Protein AF-0000000076605701 (afdb_homodimer)

InterPro domains:
  IPR019199 Virulence-associated protein D / CRISPR associated protein Cas2 [PF09827] (1-71)
  IPR021127 CRISPR-associated endonuclease Cas2 [MF_01471] (1-87)
  IPR021127 CRISPR-associated endonuclease Cas2 [PTHR34405] (1-86)
  IPR021127 CRISPR-associated endonuclease Cas2 [TIGR01573] (1-82)
  IPR021127 CRISPR-associated endonuclease Cas2 [cd09725] (3-80)

pLDDT: mean 91.67, std 15.59, range [26.48, 98.75]

Sequence (174 aa):
MYIILMYDVNQKRTGKMLKLCRKYLNWIQNSVFEGEITKVKLTELKIKAEEIMNAETDSLIIFKTRQEKWLEKEIIGKERSEIDNFIMYIILMYDVNQKRTGKMLKLCRKYLNWIQNSVFEGEITKVKLTELKIKAEEIMNAETDSLIIFKTRQEKWLEKEIIGKERSEIDNFI

Nearest PDB structures (foldseek):
  2i0x-assembly1_A  TM=9.035E-01  e=7.807E-08  Pyrococcus furiosus
  5g4d-assembly1_A-2  TM=9.558E-01  e=3.418E-07  Thermococcus onnurineus
  1zpw-assembly1_X  TM=8.640E-01  e=9.168E-06  Thermus thermophilus
  8d3q-assembly1_F  TM=7.942E-01  e=3.831E-06  Halalkalibacterium halodurans C-125
  5h1p-assembly1_A  TM=8.132E-01  e=5.359E-06  Xanthomonas albilineans GPE PC73

Structure (mmCIF, N/CA/C/O backbone):
data_AF-0000000076605701-model_v1
#
loop_
_entity.id
_entity.type
_entity.pdbx_description
1 polymer 'CRISPR-associated endoribonuclease Cas2'
#
loop_
_atom_site.group_PDB
_atom_site.id
_atom_site.type_symbol
_atom_site.label_atom_id
_atom_site.label_alt_id
_atom_site.label_comp_id
_atom_site.label_asym_id
_atom_site.label_entity_id
_atom_site.label_seq_id
_atom_site.pdbx_PDB_ins_code
_atom_site.Cartn_x
_atom_site.Cartn_y
_atom_site.Cartn_z
_atom_site.occupancy
_atom_site.B_iso_or_equiv
_atom_site.auth_seq_id
_atom_site.auth_comp_id
_atom_site.auth_asym_id
_atom_site.auth_atom_id
_atom_site.pdbx_PDB_model_num
ATOM 1 N N . MET A 1 1 ? -12.875 8.336 8.758 1 93.94 1 MET A N 1
ATOM 2 C CA . MET A 1 1 ? -12.602 7.578 7.535 1 93.94 1 MET A CA 1
ATOM 3 C C . MET A 1 1 ? -11.312 6.773 7.672 1 93.94 1 MET A C 1
ATOM 5 O O . MET A 1 1 ? -10.359 7.223 8.312 1 93.94 1 MET A O 1
ATOM 9 N N . TYR A 1 2 ? -11.367 5.609 7.152 1 96.62 2 TYR A N 1
ATOM 10 C CA . TYR A 1 2 ? -10.188 4.758 7.152 1 96.62 2 TYR A CA 1
ATOM 11 C C . TYR A 1 2 ? -9.445 4.848 5.824 1 96.62 2 TYR A C 1
ATOM 13 O O . TYR A 1 2 ? -10.07 4.816 4.758 1 96.62 2 TYR A O 1
ATOM 21 N N . ILE A 1 3 ? -8.047 4.984 5.953 1 98.19 3 ILE A N 1
ATOM 22 C CA . ILE A 1 3 ? -7.324 5.07 4.691 1 98.19 3 ILE A CA 1
ATOM 23 C C . ILE A 1 3 ? -6.082 4.184 4.742 1 98.19 3 ILE A C 1
ATOM 25 O O . ILE A 1 3 ? -5.594 3.852 5.824 1 98.19 3 ILE A O 1
ATOM 29 N N . ILE A 1 4 ? -5.672 3.744 3.574 1 98.06 4 ILE A N 1
ATOM 30 C CA . ILE A 1 4 ? -4.359 3.176 3.285 1 98.06 4 ILE A CA 1
ATOM 31 C C . ILE A 1 4 ? -3.561 4.145 2.414 1 98.06 4 ILE A C 1
ATOM 33 O O . ILE A 1 4 ? -4.012 4.535 1.335 1 98.06 4 ILE A O 1
ATOM 37 N N . LEU A 1 5 ? -2.432 4.555 2.918 1 98.69 5 LEU A N 1
ATOM 38 C CA . LEU A 1 5 ? -1.606 5.535 2.221 1 98.69 5 LEU A CA 1
ATOM 39 C C . LEU A 1 5 ? -0.236 4.957 1.89 1 98.69 5 LEU A C 1
ATOM 41 O O . LEU A 1 5 ? 0.407 4.344 2.744 1 98.69 5 LEU A O 1
ATOM 45 N N . MET A 1 6 ? 0.107 5.047 0.664 1 98.25 6 MET A N 1
ATOM 46 C CA . MET A 1 6 ? 1.441 4.629 0.249 1 98.25 6 MET A CA 1
ATOM 47 C C . MET A 1 6 ? 2.131 5.719 -0.561 1 98.25 6 MET A C 1
ATOM 49 O O . MET A 1 6 ? 1.479 6.434 -1.328 1 98.25 6 MET A O 1
ATOM 53 N N . TYR A 1 7 ? 3.361 5.852 -0.456 1 98.31 7 TYR A N 1
ATOM 54 C CA . TYR A 1 7 ? 4.105 6.824 -1.253 1 98.31 7 TYR A CA 1
ATOM 55 C C . TYR A 1 7 ? 5.273 6.156 -1.97 1 98.31 7 TYR A C 1
ATOM 57 O O . TYR A 1 7 ? 5.805 5.148 -1.501 1 98.31 7 TYR A O 1
ATOM 65 N N . ASP A 1 8 ? 5.633 6.668 -3.059 1 97.5 8 ASP A N 1
ATOM 66 C CA . ASP A 1 8 ? 6.82 6.348 -3.846 1 97.5 8 ASP A CA 1
ATOM 67 C C . ASP A 1 8 ? 7.625 7.605 -4.168 1 97.5 8 ASP A C 1
ATOM 69 O O . ASP A 1 8 ? 7.328 8.312 -5.133 1 97.5 8 ASP A O 1
ATOM 73 N N . VAL A 1 9 ? 8.609 7.82 -3.318 1 97.75 9 VAL A N 1
ATOM 74 C CA . VAL A 1 9 ? 9.406 9.039 -3.457 1 97.75 9 VAL A CA 1
ATOM 75 C C . VAL A 1 9 ? 10.883 8.68 -3.545 1 97.75 9 VAL A C 1
ATOM 77 O O . VAL A 1 9 ? 11.297 7.59 -3.139 1 97.75 9 VAL A O 1
ATOM 80 N N . ASN A 1 10 ? 11.656 9.602 -4.074 1 96.69 10 ASN A N 1
ATOM 81 C CA . ASN A 1 10 ? 13.102 9.414 -4.105 1 96.69 10 ASN A CA 1
ATOM 82 C C . ASN A 1 10 ? 13.664 9.195 -2.707 1 96.69 10 ASN A C 1
ATOM 84 O O . ASN A 1 10 ? 13.188 9.781 -1.738 1 96.69 10 ASN A O 1
ATOM 88 N N . GLN A 1 11 ? 14.703 8.445 -2.682 1 95.75 11 GLN A N 1
ATOM 89 C CA . GLN A 1 11 ? 15.32 8.07 -1.416 1 95.75 11 GLN A CA 1
ATOM 90 C C . GLN A 1 11 ? 15.672 9.297 -0.588 1 95.75 11 GLN A C 1
ATOM 92 O O . GLN A 1 11 ? 15.578 9.281 0.64 1 95.75 11 GLN A O 1
ATOM 97 N N . LYS A 1 12 ? 16 10.383 -1.224 1 97.06 12 LYS A N 1
ATOM 98 C CA . LYS A 1 12 ? 16.438 11.602 -0.536 1 97.06 12 LYS A CA 1
ATOM 99 C C . LYS A 1 12 ? 15.281 12.219 0.252 1 97.06 12 LYS A C 1
ATOM 101 O O . LYS A 1 12 ? 15.508 13 1.177 1 97.06 12 LYS A O 1
ATOM 106 N N . ARG A 1 13 ? 14.055 11.922 -0.111 1 98.19 13 ARG A N 1
ATOM 107 C CA . ARG A 1 13 ? 12.883 12.539 0.508 1 98.19 13 ARG A CA 1
ATOM 108 C C . ARG A 1 13 ? 12.156 11.547 1.41 1 98.19 13 ARG A C 1
ATOM 110 O O . ARG A 1 13 ? 11.203 11.914 2.1 1 98.19 13 ARG A O 1
ATOM 117 N N . THR A 1 14 ? 12.594 10.289 1.438 1 97.5 14 THR A N 1
ATOM 118 C CA . THR A 1 14 ? 11.914 9.211 2.137 1 97.5 14 THR A CA 1
ATOM 119 C C . THR A 1 14 ? 11.836 9.5 3.633 1 97.5 14 THR A C 1
ATOM 121 O O . THR A 1 14 ? 10.789 9.281 4.258 1 97.5 14 THR A O 1
ATOM 124 N N . GLY A 1 15 ? 12.953 9.992 4.203 1 97.56 15 GLY A N 1
ATOM 125 C CA . GLY A 1 15 ? 12.961 10.289 5.629 1 97.56 15 GLY A CA 1
ATOM 126 C C . GLY A 1 15 ? 11.922 11.312 6.031 1 97.56 15 GLY A C 1
ATOM 127 O O . GLY A 1 15 ? 11.195 11.117 7.008 1 97.56 15 GLY A O 1
ATOM 128 N N . LYS A 1 16 ? 11.875 12.367 5.34 1 98.44 16 LYS A N 1
ATOM 129 C CA . LYS A 1 16 ? 10.914 13.43 5.613 1 98.44 16 LYS A CA 1
ATOM 130 C C . LYS A 1 16 ? 9.484 12.93 5.449 1 98.44 16 LYS A C 1
ATOM 132 O O . LYS A 1 16 ? 8.609 13.258 6.258 1 98.44 16 LYS A O 1
ATOM 137 N N . MET A 1 17 ? 9.219 12.188 4.418 1 98.56 17 MET A N 1
ATOM 138 C CA . MET A 1 17 ? 7.887 11.648 4.164 1 98.56 17 MET A CA 1
ATOM 139 C C . MET A 1 17 ? 7.461 10.695 5.273 1 98.56 17 MET A C 1
ATOM 141 O O . MET A 1 17 ? 6.324 10.75 5.742 1 98.56 17 MET A O 1
ATOM 145 N N . LEU A 1 18 ? 8.406 9.812 5.648 1 98 18 LEU A N 1
ATOM 146 C CA . LEU A 1 18 ? 8.141 8.883 6.738 1 98 18 LEU A CA 1
ATOM 147 C C . LEU A 1 18 ? 7.734 9.625 8.008 1 98 18 LEU A C 1
ATOM 149 O O . LEU A 1 18 ? 6.719 9.297 8.625 1 98 18 LEU A O 1
ATOM 153 N N . LYS A 1 19 ? 8.508 10.625 8.359 1 98.12 19 LYS A N 1
ATOM 154 C CA . LYS A 1 19 ? 8.227 11.414 9.562 1 98.12 19 LYS A CA 1
ATOM 155 C C . LYS A 1 19 ? 6.852 12.078 9.477 1 98.12 19 LYS A C 1
ATOM 157 O O . LYS A 1 19 ? 6.105 12.102 10.453 1 98.12 19 LYS A O 1
ATOM 162 N N . LEU A 1 20 ? 6.566 12.594 8.383 1 98.69 20 LEU A N 1
ATOM 163 C CA . LEU A 1 20 ? 5.285 13.266 8.188 1 98.69 20 LEU A CA 1
ATOM 164 C C . LEU A 1 20 ? 4.129 12.281 8.359 1 98.69 20 LEU A C 1
ATOM 166 O O . LEU A 1 20 ? 3.209 12.531 9.141 1 98.69 20 LEU A O 1
ATOM 170 N N . CYS A 1 21 ? 4.125 11.18 7.602 1 98.44 21 CYS A N 1
ATOM 171 C CA . CYS A 1 21 ? 3.01 10.242 7.594 1 98.44 21 CYS A CA 1
ATOM 172 C C . CYS A 1 21 ? 2.816 9.609 8.969 1 98.44 21 CYS A C 1
ATOM 174 O O . CYS A 1 21 ? 1.687 9.336 9.375 1 98.44 21 CYS A O 1
ATOM 176 N N . ARG A 1 22 ? 3.904 9.438 9.672 1 97.5 22 ARG A N 1
ATOM 177 C CA . ARG A 1 22 ? 3.85 8.828 10.992 1 97.5 22 ARG A CA 1
ATOM 178 C C . ARG A 1 22 ? 3.074 9.703 11.969 1 97.5 22 ARG A C 1
ATOM 180 O O . ARG A 1 22 ? 2.539 9.203 12.969 1 97.5 22 ARG A O 1
ATOM 187 N N . LYS A 1 23 ? 2.998 10.914 11.727 1 98.06 23 LYS A N 1
ATOM 188 C CA . LYS A 1 23 ? 2.262 11.836 12.594 1 98.06 23 LYS A CA 1
ATOM 189 C C . LYS A 1 23 ? 0.755 11.633 12.453 1 98.06 23 LYS A C 1
ATOM 191 O O . LYS A 1 23 ? -0.018 12.078 13.297 1 98.06 23 LYS A O 1
ATOM 196 N N . TYR A 1 24 ? 0.302 10.969 11.406 1 98.06 24 TYR A N 1
ATOM 197 C CA . TYR A 1 24 ? -1.124 10.938 11.102 1 98.06 24 TYR A CA 1
ATOM 198 C C . TYR A 1 24 ? -1.65 9.508 11.109 1 98.06 24 TYR A C 1
ATOM 200 O O . TYR A 1 24 ? -2.834 9.281 11.367 1 98.06 24 TYR A O 1
ATOM 208 N N . LEU A 1 25 ? -0.769 8.586 10.758 1 98.12 25 LEU A N 1
ATOM 209 C CA . LEU A 1 25 ? -1.225 7.227 10.469 1 98.12 25 LEU A CA 1
ATOM 210 C C . LEU A 1 25 ? -0.29 6.195 11.094 1 98.12 25 LEU A C 1
ATOM 212 O O . LEU A 1 25 ? 0.808 6.535 11.539 1 98.12 25 LEU A O 1
ATOM 216 N N . ASN A 1 26 ? -0.694 4.961 11.164 1 97 26 ASN A N 1
ATOM 217 C CA . ASN A 1 26 ? 0.111 3.846 11.656 1 97 26 ASN A CA 1
ATOM 218 C C . ASN A 1 26 ? 1.028 3.293 10.57 1 97 26 ASN A C 1
ATOM 220 O O . ASN A 1 26 ? 0.573 2.977 9.469 1 97 26 ASN A O 1
ATOM 224 N N . TRP A 1 27 ? 2.285 3.248 10.93 1 97.06 27 TRP A N 1
ATOM 225 C CA . TRP A 1 27 ? 3.295 2.709 10.023 1 97.06 27 TRP A CA 1
ATOM 226 C C . TRP A 1 27 ? 3.232 1.185 9.984 1 97.06 27 TRP A C 1
ATOM 228 O O . TRP A 1 27 ? 3.432 0.522 11.008 1 97.06 27 TRP A O 1
ATOM 238 N N . ILE A 1 28 ? 2.941 0.582 8.758 1 95.25 28 ILE A N 1
ATOM 239 C CA . ILE A 1 28 ? 2.74 -0.863 8.742 1 95.25 28 ILE A CA 1
ATOM 240 C C . ILE A 1 28 ? 3.801 -1.526 7.871 1 95.25 28 ILE A C 1
ATOM 242 O O . ILE A 1 28 ? 4.039 -2.73 7.98 1 95.25 28 ILE A O 1
ATOM 246 N N . GLN A 1 29 ? 4.332 -0.818 6.883 1 96.06 29 GLN A N 1
ATOM 247 C CA . GLN A 1 29 ? 5.375 -1.294 5.98 1 96.06 29 GLN A CA 1
ATOM 248 C C . GLN A 1 29 ? 6.152 -0.129 5.375 1 96.06 29 GLN A C 1
ATOM 250 O O . GLN A 1 29 ? 5.699 1.017 5.426 1 96.06 29 GLN A O 1
ATOM 255 N N . ASN A 1 30 ? 7.316 -0.377 4.895 1 93.88 30 ASN A N 1
ATOM 256 C CA . ASN A 1 30 ? 8.062 0.719 4.277 1 93.88 30 ASN A CA 1
ATOM 257 C C . ASN A 1 30 ? 7.199 1.48 3.273 1 93.88 30 ASN A C 1
ATOM 259 O O . ASN A 1 30 ? 6.695 0.896 2.312 1 93.88 30 ASN A O 1
ATOM 263 N N . SER A 1 31 ? 6.953 2.693 3.523 1 96.31 31 SER A N 1
ATOM 264 C CA . SER A 1 31 ? 6.25 3.658 2.688 1 96.31 31 SER A CA 1
ATOM 265 C C . SER A 1 31 ? 4.75 3.389 2.674 1 96.31 31 SER A C 1
ATOM 267 O O . SER A 1 31 ? 4.043 3.822 1.762 1 96.31 31 SER A O 1
ATOM 269 N N . VAL A 1 32 ? 4.316 2.588 3.602 1 97.75 32 VAL A N 1
ATOM 270 C CA . VAL A 1 32 ? 2.891 2.27 3.633 1 97.75 32 VAL A CA 1
ATOM 271 C C . VAL A 1 32 ? 2.334 2.523 5.031 1 97.75 32 VAL A C 1
ATOM 273 O O . VAL A 1 32 ? 2.918 2.09 6.027 1 97.75 32 VAL A O 1
ATOM 276 N N . PHE A 1 33 ? 1.185 3.145 5.082 1 97.94 33 PHE A N 1
ATOM 277 C CA . PHE A 1 33 ? 0.533 3.523 6.332 1 97.94 33 PHE A CA 1
ATOM 278 C C . PHE A 1 33 ? -0.961 3.23 6.27 1 97.94 33 PHE A C 1
ATOM 280 O O . PHE A 1 33 ? -1.54 3.143 5.188 1 97.94 33 PHE A O 1
ATOM 287 N N . GLU A 1 34 ? -1.556 3.057 7.445 1 97.81 34 GLU A N 1
ATOM 288 C CA . GLU A 1 34 ? -3.002 2.875 7.516 1 97.81 34 GLU A CA 1
ATOM 289 C C . GLU A 1 34 ? -3.574 3.506 8.781 1 97.81 34 GLU A C 1
ATOM 291 O O . GLU A 1 34 ? -2.855 3.705 9.766 1 97.81 34 GLU A O 1
ATOM 296 N N . GLY A 1 35 ? -4.848 3.912 8.711 1 96.88 35 GLY A N 1
ATOM 297 C CA . GLY A 1 35 ? -5.488 4.348 9.938 1 96.88 35 GLY A CA 1
ATOM 298 C C . GLY A 1 35 ? -6.723 5.19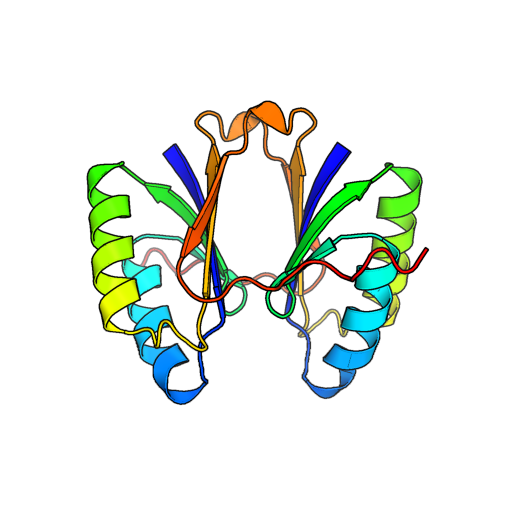9 9.703 1 96.88 35 GLY A C 1
ATOM 299 O O . GLY A 1 35 ? -7.07 5.488 8.555 1 96.88 35 GLY A O 1
ATOM 300 N N . GLU A 1 36 ? -7.34 5.492 10.797 1 97.31 36 GLU A N 1
ATOM 301 C CA . GLU A 1 36 ? -8.461 6.43 10.773 1 97.31 36 GLU A CA 1
ATOM 302 C C . GLU A 1 36 ? -7.969 7.875 10.711 1 97.31 36 GLU A C 1
ATOM 304 O O . GLU A 1 36 ? -6.988 8.227 11.367 1 97.31 36 GLU A O 1
ATOM 309 N N . ILE A 1 37 ? -8.672 8.688 9.938 1 97.75 37 ILE A N 1
ATOM 310 C CA . ILE A 1 37 ? -8.273 10.086 9.797 1 97.75 37 ILE A CA 1
ATOM 311 C C . ILE A 1 37 ? -9.484 10.93 9.375 1 97.75 37 ILE A C 1
ATOM 313 O O . ILE A 1 37 ? -10.352 10.453 8.648 1 97.75 37 ILE A O 1
ATOM 317 N N . THR A 1 38 ? -9.516 12.125 9.867 1 97.62 38 THR A N 1
ATOM 318 C CA . THR A 1 38 ? -10.586 13.031 9.461 1 97.62 38 THR A CA 1
ATOM 319 C C . THR A 1 38 ? -10.281 13.648 8.102 1 97.62 38 THR A C 1
ATOM 321 O O . THR A 1 38 ? -9.133 13.648 7.652 1 97.62 38 THR A O 1
ATOM 324 N N . LYS A 1 39 ? -11.359 14.219 7.477 1 97 39 LYS A N 1
ATOM 325 C CA . LYS A 1 39 ? -11.188 14.883 6.191 1 97 39 LYS A CA 1
ATOM 326 C C . LYS A 1 39 ? -10.219 16.062 6.305 1 97 39 LYS A C 1
ATOM 328 O O . LYS A 1 39 ? -9.391 16.281 5.418 1 97 39 LYS A O 1
ATOM 333 N N . VAL A 1 40 ? -10.297 16.781 7.309 1 98 40 VAL A N 1
ATOM 334 C CA . VAL A 1 40 ? -9.469 17.953 7.527 1 98 40 VAL A CA 1
ATOM 335 C C . VAL A 1 40 ? -8 17.547 7.664 1 98 40 VAL A C 1
ATOM 337 O O . VAL A 1 40 ? -7.129 18.109 6.996 1 98 40 VAL A O 1
ATOM 340 N N . LYS A 1 41 ? -7.719 16.547 8.438 1 98.5 41 LYS A N 1
ATOM 341 C CA . LYS A 1 41 ? -6.355 16.078 8.656 1 98.5 41 LYS A CA 1
ATOM 342 C C . LYS A 1 41 ? -5.781 15.445 7.395 1 98.5 41 LYS A C 1
ATOM 344 O O . LYS A 1 41 ? -4.586 15.555 7.121 1 98.5 41 LYS A O 1
ATOM 349 N N . LEU A 1 42 ? -6.621 14.773 6.684 1 98.5 42 LEU A N 1
ATOM 350 C CA . LEU A 1 42 ? -6.176 14.195 5.422 1 98.5 42 LEU A CA 1
ATOM 351 C C . LEU A 1 42 ? -5.766 15.289 4.441 1 98.5 42 LEU A C 1
ATOM 353 O O . LEU A 1 42 ? -4.738 15.172 3.766 1 98.5 42 LEU A O 1
ATOM 357 N N . THR A 1 43 ? -6.594 16.328 4.371 1 98.25 43 THR A N 1
ATOM 358 C CA . THR A 1 43 ? -6.27 17.453 3.5 1 98.25 43 THR A CA 1
ATOM 359 C C . THR A 1 43 ? -4.941 18.078 3.904 1 98.25 43 THR A C 1
ATOM 361 O O . THR A 1 43 ? -4.102 18.375 3.051 1 98.25 43 THR A O 1
ATOM 364 N N . GLU A 1 44 ? -4.75 18.219 5.141 1 98.62 44 GLU A N 1
ATOM 365 C CA . GLU A 1 44 ? -3.5 18.766 5.664 1 98.62 44 GLU A CA 1
ATOM 366 C C . GLU A 1 44 ? -2.316 17.875 5.293 1 98.62 44 GLU A C 1
ATOM 368 O O . GLU A 1 44 ? -1.286 18.359 4.828 1 98.62 44 GLU A O 1
ATOM 373 N N . LEU A 1 45 ? -2.469 16.594 5.539 1 98.69 45 LEU A N 1
ATOM 374 C CA . LEU A 1 45 ? -1.433 15.625 5.211 1 98.69 45 LEU A CA 1
ATOM 375 C C . LEU A 1 45 ? -1.064 15.703 3.734 1 98.69 45 LEU A C 1
ATOM 377 O O . LEU A 1 45 ? 0.118 15.719 3.385 1 98.69 45 LEU A O 1
ATOM 381 N N . LYS A 1 46 ? -2.066 15.742 2.896 1 98.56 46 LYS A N 1
ATOM 382 C CA . LYS A 1 46 ? -1.836 15.797 1.456 1 98.56 46 LYS A CA 1
ATOM 383 C C . LYS A 1 46 ? -1.053 17.047 1.07 1 98.56 46 LYS A C 1
ATOM 385 O O . LYS A 1 46 ? -0.118 16.984 0.27 1 98.56 46 LYS A O 1
ATOM 390 N N . ILE A 1 47 ? -1.419 18.188 1.614 1 98.56 47 ILE A N 1
ATOM 391 C CA . ILE A 1 47 ? -0.762 19.453 1.313 1 98.56 47 ILE A CA 1
ATOM 392 C C . ILE A 1 47 ? 0.706 19.375 1.729 1 98.56 47 ILE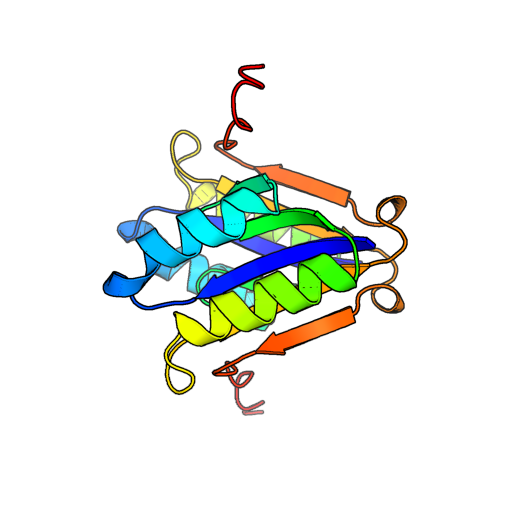 A C 1
ATOM 394 O O . ILE A 1 47 ? 1.596 19.719 0.947 1 98.56 47 ILE A O 1
ATOM 398 N N . LYS A 1 48 ? 0.948 18.922 2.867 1 98.75 48 LYS A N 1
ATOM 399 C CA . LYS A 1 48 ? 2.311 18.828 3.381 1 98.75 48 LYS A CA 1
ATOM 400 C C . LYS A 1 48 ? 3.129 17.812 2.578 1 98.75 48 LYS A C 1
ATOM 402 O O . LYS A 1 48 ? 4.312 18.047 2.311 1 98.75 48 LYS A O 1
ATOM 407 N N . ALA A 1 49 ? 2.523 16.672 2.225 1 98.69 49 ALA A N 1
ATOM 408 C CA . ALA A 1 49 ? 3.203 15.672 1.414 1 98.69 49 ALA A CA 1
ATOM 409 C C . ALA A 1 49 ? 3.621 16.25 0.063 1 98.69 49 ALA A C 1
ATOM 411 O O . ALA A 1 49 ? 4.727 15.984 -0.413 1 98.69 49 ALA A O 1
ATOM 412 N N . GLU A 1 50 ? 2.754 17.031 -0.517 1 98.19 50 GLU A N 1
ATOM 413 C CA . GLU A 1 50 ? 3.029 17.625 -1.819 1 98.19 50 GLU A CA 1
ATOM 414 C C . GLU A 1 50 ? 4.219 18.578 -1.747 1 98.19 50 GLU A C 1
ATOM 416 O O . GLU A 1 50 ? 4.953 18.734 -2.725 1 98.19 50 GLU A O 1
ATOM 421 N N . GLU A 1 51 ? 4.359 19.203 -0.621 1 98.31 51 GLU A N 1
ATOM 422 C CA . GLU A 1 51 ? 5.488 20.109 -0.427 1 98.31 51 GLU A CA 1
ATOM 423 C C . GLU A 1 51 ? 6.809 19.344 -0.412 1 98.31 51 GLU A C 1
ATOM 425 O O . GLU A 1 51 ? 7.848 19.891 -0.793 1 98.31 51 GLU A O 1
ATOM 430 N N . ILE A 1 52 ? 6.758 18.172 -0.012 1 98.38 52 ILE A N 1
ATOM 431 C CA . ILE A 1 52 ? 7.945 17.328 0.099 1 98.38 52 ILE A CA 1
ATOM 432 C C . ILE A 1 52 ? 8.25 16.688 -1.251 1 98.38 52 ILE A C 1
ATOM 434 O O . ILE A 1 52 ? 9.414 16.531 -1.626 1 98.38 52 ILE A O 1
ATOM 438 N N . MET A 1 53 ? 7.266 16.328 -2.027 1 98.19 53 MET A N 1
ATOM 439 C CA . MET A 1 53 ? 7.352 15.477 -3.215 1 98.19 53 MET A CA 1
ATOM 440 C C . MET A 1 53 ? 7.781 16.297 -4.43 1 98.19 53 MET A C 1
ATOM 442 O O . MET A 1 53 ? 7.578 17.5 -4.477 1 98.19 53 MET A O 1
ATOM 446 N N . ASN A 1 54 ? 8.469 15.664 -5.348 1 97.81 54 ASN A N 1
ATOM 447 C CA . ASN A 1 54 ? 8.578 16.125 -6.73 1 97.81 54 ASN A CA 1
ATOM 448 C C . ASN A 1 54 ? 7.445 15.57 -7.594 1 97.81 54 ASN A C 1
ATOM 450 O O . ASN A 1 54 ? 7.422 14.375 -7.906 1 97.81 54 ASN A O 1
ATOM 454 N N . ALA A 1 55 ? 6.582 16.391 -7.988 1 94.06 55 ALA A N 1
ATOM 455 C CA . ALA A 1 55 ? 5.348 15.992 -8.656 1 94.06 55 ALA A CA 1
ATOM 456 C C . ALA A 1 55 ? 5.645 15.242 -9.961 1 94.06 55 ALA A C 1
ATOM 458 O O . ALA A 1 55 ? 4.805 14.492 -10.453 1 94.06 55 ALA A O 1
ATOM 459 N N . GLU A 1 56 ? 6.785 15.398 -10.547 1 95.25 56 GLU A N 1
ATOM 460 C CA . GLU A 1 56 ? 7.137 14.797 -11.828 1 95.25 56 GLU A CA 1
ATOM 461 C C . GLU A 1 56 ? 7.637 13.367 -11.648 1 95.25 56 GLU A C 1
ATOM 463 O O . GLU A 1 56 ? 7.602 12.57 -12.594 1 95.25 56 GLU A O 1
ATOM 468 N N . THR A 1 57 ? 8.07 13.055 -10.453 1 96.56 57 THR A N 1
ATOM 469 C CA . THR A 1 57 ? 8.703 11.75 -10.297 1 96.56 57 THR A CA 1
ATOM 470 C C . THR A 1 57 ? 8.039 10.961 -9.172 1 96.56 57 THR A C 1
ATOM 472 O O . THR A 1 57 ? 8.055 9.727 -9.188 1 96.56 57 THR A O 1
ATOM 475 N N . ASP A 1 58 ? 7.535 11.656 -8.195 1 97.81 58 ASP A N 1
ATOM 476 C CA . ASP A 1 58 ? 7.016 11.016 -6.984 1 97.81 58 ASP A CA 1
ATOM 477 C C . ASP A 1 58 ? 5.504 10.805 -7.082 1 97.81 58 ASP A C 1
ATOM 479 O O . ASP A 1 58 ? 4.824 11.492 -7.848 1 97.81 58 ASP A O 1
ATOM 483 N N . SER A 1 59 ? 5 9.852 -6.328 1 97.56 59 SER A N 1
ATOM 484 C CA . SER A 1 59 ? 3.561 9.609 -6.309 1 97.56 59 SER A CA 1
ATOM 485 C C . SER A 1 59 ? 3.082 9.258 -4.902 1 97.56 59 SER A C 1
ATOM 487 O O . SER A 1 59 ? 3.852 8.742 -4.09 1 97.56 59 SER A O 1
ATOM 489 N N . LEU A 1 60 ? 1.897 9.648 -4.641 1 98.38 60 LEU A N 1
ATOM 490 C CA . LEU A 1 60 ? 1.134 9.336 -3.436 1 98.38 60 LEU A CA 1
ATOM 491 C C . LEU A 1 60 ? -0.228 8.75 -3.791 1 98.38 60 LEU A C 1
ATOM 493 O O . LEU A 1 60 ? -0.992 9.359 -4.547 1 98.38 60 LEU A O 1
ATOM 497 N N . ILE A 1 61 ? -0.471 7.527 -3.252 1 98 61 ILE A N 1
ATOM 498 C CA . ILE A 1 61 ? -1.747 6.879 -3.529 1 98 61 ILE A CA 1
ATOM 499 C C . ILE A 1 61 ? -2.498 6.633 -2.223 1 98 61 ILE A C 1
ATOM 501 O O . ILE A 1 61 ? -1.912 6.176 -1.239 1 98 61 ILE A O 1
ATOM 505 N N . ILE A 1 62 ? -3.748 6.957 -2.277 1 98.44 62 ILE A N 1
ATOM 506 C CA . ILE A 1 62 ? -4.586 6.828 -1.09 1 98.44 62 ILE A CA 1
ATOM 507 C C . ILE A 1 62 ? -5.836 6.02 -1.425 1 98.44 62 ILE A C 1
ATOM 509 O O . ILE A 1 62 ? -6.551 6.34 -2.379 1 98.44 62 ILE A O 1
ATOM 513 N N . PHE A 1 63 ? -6.031 4.938 -0.712 1 97.44 63 PHE A N 1
ATOM 514 C CA . PHE A 1 63 ? -7.309 4.234 -0.708 1 97.44 63 PHE A CA 1
ATOM 515 C C . PHE A 1 63 ? -8.141 4.633 0.502 1 97.44 63 PHE A C 1
ATOM 517 O O . PHE A 1 63 ? -7.664 4.59 1.637 1 97.44 63 PHE A O 1
ATOM 524 N N . LYS A 1 64 ? -9.367 5.039 0.231 1 96.69 64 LYS A N 1
ATOM 525 C CA . LYS A 1 64 ? -10.258 5.535 1.277 1 96.69 64 LYS A CA 1
ATOM 526 C C . LYS A 1 64 ? -11.516 4.68 1.382 1 96.69 64 LYS A C 1
ATOM 528 O O . LYS A 1 64 ? -12.07 4.262 0.365 1 96.69 64 LYS A O 1
ATOM 533 N N . THR A 1 65 ? -11.883 4.379 2.584 1 94.25 65 THR A N 1
ATOM 534 C CA . THR A 1 65 ? -13.164 3.721 2.811 1 94.25 65 THR A CA 1
ATOM 535 C C . THR A 1 65 ? -13.852 4.285 4.051 1 94.25 65 THR A C 1
ATOM 537 O O . THR A 1 65 ? -13.188 4.641 5.027 1 94.25 65 THR A O 1
ATOM 540 N N . ARG A 1 66 ? -15.164 4.383 3.998 1 88.62 66 ARG A N 1
ATOM 541 C CA . ARG A 1 66 ? -15.945 4.805 5.152 1 88.62 66 ARG A CA 1
ATOM 542 C C . ARG A 1 66 ? -16.266 3.623 6.066 1 88.62 66 ARG A C 1
ATOM 544 O O . ARG A 1 66 ? -16.641 3.809 7.219 1 88.62 66 ARG A O 1
ATOM 551 N N . GLN A 1 67 ? -16.125 2.461 5.492 1 85.94 67 GLN A N 1
ATOM 552 C CA . GLN A 1 67 ? -16.484 1.245 6.211 1 85.94 67 GLN A CA 1
ATOM 553 C C . GLN A 1 67 ? -15.297 0.298 6.324 1 85.94 67 GLN A C 1
ATOM 555 O O . GLN A 1 67 ? -15.203 -0.683 5.586 1 85.94 67 GLN A O 1
ATOM 560 N N . GLU A 1 68 ? -14.531 0.52 7.285 1 82.19 68 GLU A N 1
ATOM 561 C CA . GLU A 1 68 ? -13.32 -0.259 7.496 1 82.19 68 GLU A CA 1
ATOM 562 C C . GLU A 1 68 ? -13.641 -1.73 7.738 1 82.19 68 GLU A C 1
ATOM 564 O O . GLU A 1 68 ? -12.828 -2.607 7.434 1 82.19 68 GLU A O 1
ATOM 569 N N . LYS A 1 69 ? -14.836 -1.986 8.203 1 84.62 69 LYS A N 1
ATOM 570 C CA . LYS A 1 69 ? -15.219 -3.35 8.562 1 84.62 69 LYS A CA 1
ATOM 571 C C . LYS A 1 69 ? -15.234 -4.262 7.34 1 84.62 69 LYS A C 1
ATOM 573 O O . LYS A 1 69 ? -15.148 -5.484 7.473 1 84.62 69 LYS A O 1
ATOM 578 N N . TRP A 1 70 ? -15.211 -3.676 6.219 1 83.75 70 TRP A N 1
ATOM 579 C CA . TRP A 1 70 ? -15.305 -4.484 5.008 1 83.75 70 TRP A CA 1
ATOM 580 C C . TRP A 1 70 ? -13.922 -4.746 4.422 1 83.75 70 TRP A C 1
ATOM 582 O O . TRP A 1 70 ? -13.789 -5.418 3.396 1 83.75 70 TRP A O 1
ATOM 592 N N . LEU A 1 71 ? -12.922 -4.238 5.07 1 91.31 71 LEU A N 1
ATOM 593 C CA . LEU A 1 71 ? -11.555 -4.453 4.629 1 91.31 71 LEU A CA 1
ATOM 594 C C . LEU A 1 71 ? -10.844 -5.465 5.527 1 91.31 71 LEU A C 1
ATOM 596 O O . LEU A 1 71 ? -10.695 -5.238 6.73 1 91.31 71 LEU A O 1
ATOM 600 N N . GLU A 1 72 ? -10.508 -6.602 4.965 1 94.38 72 GLU A N 1
ATOM 601 C CA . GLU A 1 72 ? -9.727 -7.602 5.68 1 94.38 72 GLU A CA 1
ATOM 602 C C . GLU A 1 72 ? -8.234 -7.422 5.422 1 94.38 72 GLU A C 1
ATOM 604 O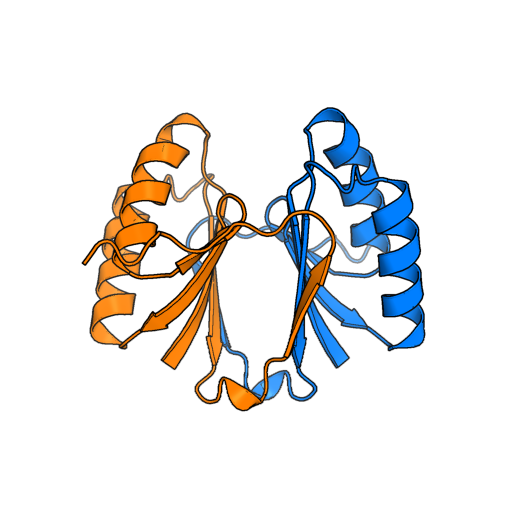 O . GLU A 1 72 ? -7.809 -7.266 4.277 1 94.38 72 GLU A O 1
ATOM 609 N N . LYS A 1 73 ? -7.496 -7.461 6.496 1 95.44 73 L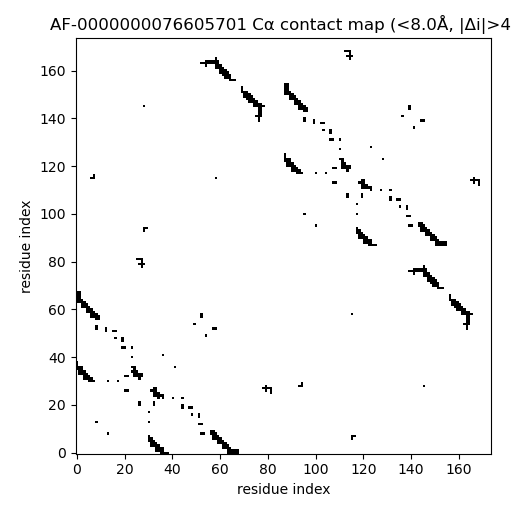YS A N 1
ATOM 610 C CA . LYS A 1 73 ? -6.047 -7.316 6.406 1 95.44 73 LYS A CA 1
ATOM 611 C C . LYS A 1 73 ? -5.344 -8.633 6.723 1 95.44 73 LYS A C 1
ATOM 613 O O . LYS A 1 73 ? -5.652 -9.289 7.723 1 95.44 73 LYS A O 1
ATOM 618 N N . GLU A 1 74 ? -4.453 -9.008 5.84 1 97.25 74 GLU A N 1
ATOM 619 C CA . GLU A 1 74 ? -3.629 -10.203 6.02 1 97.25 74 GLU A CA 1
ATOM 620 C C . GLU A 1 74 ? -2.143 -9.859 5.938 1 97.25 74 GLU A C 1
ATOM 622 O O . GLU A 1 74 ? -1.709 -9.172 5.012 1 97.25 74 GLU A O 1
ATOM 627 N N . ILE A 1 75 ? -1.402 -10.367 6.91 1 96.62 75 ILE A N 1
ATOM 628 C CA . ILE A 1 75 ? 0.037 -10.133 6.941 1 96.62 75 ILE A CA 1
ATOM 629 C C . ILE A 1 75 ? 0.78 -11.461 6.82 1 96.62 75 ILE A C 1
ATOM 631 O O . ILE A 1 75 ? 0.485 -12.406 7.547 1 96.62 75 ILE A O 1
ATOM 635 N N . ILE A 1 76 ? 1.677 -11.492 5.938 1 96.75 76 ILE A N 1
ATOM 636 C CA . ILE A 1 76 ? 2.541 -12.648 5.746 1 96.75 76 ILE A CA 1
ATOM 637 C C . ILE A 1 76 ? 4 -12.242 5.949 1 96.75 76 ILE A C 1
ATOM 639 O O . ILE A 1 76 ? 4.473 -11.281 5.348 1 96.75 76 ILE A O 1
ATOM 643 N N . GLY A 1 77 ? 4.719 -12.992 6.738 1 95.94 77 GLY A N 1
ATOM 644 C CA . GLY A 1 77 ? 6.105 -12.656 7.035 1 95.94 77 GLY A CA 1
ATOM 645 C C . GLY A 1 77 ? 6.258 -11.758 8.25 1 95.94 77 GLY A C 1
ATOM 646 O O . GLY A 1 77 ? 5.527 -11.914 9.234 1 95.94 77 GLY A O 1
ATOM 647 N N . LYS A 1 78 ? 7.238 -10.938 8.227 1 91.94 78 LYS A N 1
ATOM 648 C CA . LYS A 1 78 ? 7.555 -10.07 9.359 1 91.94 78 LYS A CA 1
ATOM 649 C C . LYS A 1 78 ? 6.508 -8.969 9.516 1 91.94 78 LYS A C 1
ATOM 651 O O . LYS A 1 78 ? 6.094 -8.359 8.523 1 91.94 78 LYS A O 1
ATOM 656 N N . GLU A 1 79 ? 6.09 -8.797 10.703 1 84.81 79 GLU A N 1
ATOM 657 C CA . GLU A 1 79 ? 5.137 -7.727 10.984 1 84.81 79 GLU A CA 1
ATOM 658 C C . GLU A 1 79 ? 5.809 -6.562 11.703 1 84.81 79 GLU A C 1
ATOM 660 O O . GLU A 1 79 ? 6.68 -6.77 12.555 1 84.81 79 GLU A O 1
ATOM 665 N N . ARG A 1 80 ? 5.57 -5.395 11.062 1 74.69 80 ARG A N 1
ATOM 666 C CA . ARG A 1 80 ? 6.094 -4.23 11.773 1 74.69 80 ARG A CA 1
ATOM 667 C C . ARG A 1 80 ? 5.254 -3.914 13 1 74.69 80 ARG A C 1
ATOM 669 O O . ARG A 1 80 ? 4.031 -4.078 12.984 1 74.69 80 ARG A O 1
ATOM 676 N N . SER A 1 81 ? 5.898 -4.184 14.055 1 59.78 81 SER A N 1
ATOM 677 C CA . SER A 1 81 ? 5.211 -3.982 15.328 1 59.78 81 SER A CA 1
ATOM 678 C C . SER A 1 81 ? 4.82 -2.521 15.523 1 59.78 81 SER A C 1
ATOM 680 O O . SER A 1 81 ? 5.562 -1.619 15.133 1 59.78 81 SER A O 1
ATOM 682 N N . GLU A 1 82 ? 3.598 -2.158 15.383 1 52.25 82 GLU A N 1
ATOM 683 C CA . GLU A 1 82 ? 3.123 -0.837 15.781 1 52.25 82 GLU A CA 1
ATOM 684 C C . GLU A 1 82 ? 4.062 -0.199 16.797 1 52.25 82 GLU A C 1
ATOM 686 O O . GLU A 1 82 ? 4.797 -0.899 17.5 1 52.25 82 GLU A O 1
ATOM 691 N N . ILE A 1 83 ? 4.457 1.101 16.859 1 45.28 83 ILE A N 1
ATOM 692 C CA . ILE A 1 83 ? 4.93 1.848 18.016 1 45.28 83 ILE A CA 1
ATOM 693 C C . ILE A 1 83 ? 4.273 1.305 19.281 1 45.28 83 ILE A C 1
ATOM 695 O O . ILE A 1 83 ? 3.092 0.955 19.266 1 45.28 83 ILE A O 1
ATOM 699 N N . ASP A 1 84 ? 5.098 0.92 20.422 1 40.03 84 ASP A N 1
ATOM 700 C CA . ASP A 1 84 ? 5.059 1.126 21.859 1 40.03 84 ASP A CA 1
ATOM 701 C C . ASP A 1 84 ? 4.277 2.389 22.219 1 40.03 84 ASP A C 1
ATOM 703 O O . ASP A 1 84 ? 4.629 3.486 21.781 1 40.03 84 ASP A O 1
ATOM 707 N N . ASN A 1 85 ? 2.904 2.461 22.188 1 37.47 85 ASN A N 1
ATOM 708 C CA . ASN A 1 85 ? 2.236 3.494 22.984 1 37.47 85 ASN A CA 1
ATOM 709 C C . ASN A 1 85 ? 3.143 4.039 24.078 1 37.47 85 ASN A C 1
ATOM 711 O O . ASN A 1 85 ? 3.357 3.375 25.094 1 37.47 85 ASN A O 1
ATOM 715 N N . PHE A 1 86 ? 4.355 4.434 23.781 1 31.69 86 PHE A N 1
ATOM 716 C CA . PHE A 1 86 ? 4.84 5.16 24.953 1 31.69 86 PHE A CA 1
ATOM 717 C C . PHE A 1 86 ? 3.895 6.297 25.312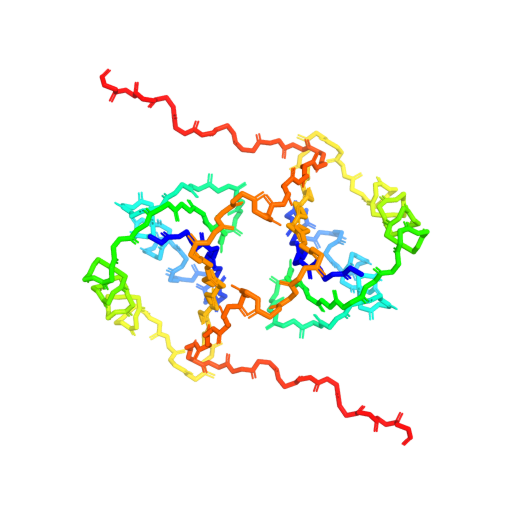 1 31.69 86 PHE A C 1
ATOM 719 O O . PHE A 1 86 ? 3.803 7.293 24.594 1 31.69 86 PHE A O 1
ATOM 726 N N . ILE A 1 87 ? 2.59 5.965 25.547 1 26.48 87 ILE A N 1
ATOM 727 C CA . ILE A 1 87 ? 2.307 6.898 26.625 1 26.48 87 ILE A CA 1
ATOM 728 C C . ILE A 1 87 ? 3.416 6.816 27.672 1 26.48 87 ILE A C 1
ATOM 730 O O . ILE A 1 87 ? 3.863 5.727 28.031 1 26.48 87 ILE A O 1
ATOM 734 N N . MET B 1 1 ? -12.953 -10.953 -5.883 1 93.81 1 MET B N 1
ATOM 735 C CA . MET B 1 1 ? -12.508 -10.156 -4.746 1 93.81 1 MET B CA 1
ATOM 736 C C . MET B 1 1 ? -11.461 -9.133 -5.176 1 93.81 1 MET B C 1
ATOM 738 O O . MET B 1 1 ? -10.648 -9.406 -6.059 1 93.81 1 MET B O 1
ATOM 742 N N . TYR B 1 2 ? -11.586 -7.992 -4.625 1 96.56 2 TYR B N 1
ATOM 743 C CA . TYR B 1 2 ? -10.617 -6.938 -4.902 1 96.56 2 TYR B CA 1
ATOM 744 C C . TYR B 1 2 ? -9.57 -6.859 -3.799 1 96.56 2 TYR B C 1
ATOM 746 O O . TYR B 1 2 ? -9.898 -6.914 -2.613 1 96.56 2 TYR B O 1
ATOM 754 N N . ILE B 1 3 ? -8.25 -6.742 -4.281 1 98.12 3 ILE B N 1
ATOM 755 C CA . ILE B 1 3 ? -7.234 -6.676 -3.232 1 98.12 3 ILE B CA 1
ATOM 756 C C . ILE B 1 3 ? -6.223 -5.578 -3.561 1 98.12 3 ILE B C 1
ATOM 758 O O . ILE B 1 3 ? -6.09 -5.18 -4.719 1 98.12 3 ILE B O 1
ATOM 762 N N . ILE B 1 4 ? -5.613 -5.055 -2.525 1 98.06 4 ILE B N 1
ATOM 763 C CA . ILE B 1 4 ? -4.395 -4.254 -2.551 1 98.06 4 ILE B CA 1
ATOM 764 C C . ILE B 1 4 ? -3.246 -5.043 -1.926 1 98.06 4 ILE B C 1
ATOM 766 O O . ILE B 1 4 ? -3.342 -5.488 -0.78 1 98.06 4 ILE B O 1
ATOM 770 N N . LEU B 1 5 ? -2.229 -5.25 -2.686 1 98.69 5 LEU B N 1
ATOM 771 C CA . LEU B 1 5 ? -1.096 -6.055 -2.238 1 98.69 5 LEU B CA 1
ATOM 772 C C . LEU B 1 5 ? 0.188 -5.23 -2.238 1 98.69 5 LEU B C 1
ATOM 774 O O . LEU B 1 5 ? 0.48 -4.527 -3.207 1 98.69 5 LEU B O 1
ATOM 778 N N . MET B 1 6 ? 0.834 -5.238 -1.143 1 98.25 6 MET B N 1
ATOM 779 C CA . MET B 1 6 ? 2.135 -4.578 -1.06 1 98.25 6 MET B CA 1
ATOM 780 C C . MET B 1 6 ? 3.182 -5.512 -0.465 1 98.25 6 MET B C 1
ATOM 782 O O . MET B 1 6 ? 2.877 -6.309 0.425 1 98.25 6 MET B O 1
ATOM 786 N N . TYR B 1 7 ? 4.352 -5.422 -0.864 1 98.25 7 TYR B N 1
ATOM 787 C CA . TYR B 1 7 ? 5.43 -6.223 -0.295 1 98.25 7 TYR B CA 1
ATOM 788 C C . TYR B 1 7 ? 6.598 -5.34 0.129 1 98.25 7 TYR B C 1
ATOM 790 O O . TYR B 1 7 ? 6.809 -4.262 -0.435 1 98.25 7 TYR B O 1
ATOM 798 N N . ASP B 1 8 ? 7.293 -5.746 1.081 1 97.5 8 ASP B N 1
ATOM 799 C CA . ASP B 1 8 ? 8.562 -5.203 1.559 1 97.5 8 ASP B CA 1
ATOM 800 C C . ASP B 1 8 ? 9.625 -6.289 1.643 1 97.5 8 ASP B C 1
ATOM 802 O O . ASP B 1 8 ? 9.703 -7.016 2.637 1 97.5 8 ASP B O 1
ATOM 806 N N . VAL B 1 9 ? 10.398 -6.348 0.58 1 97.75 9 VAL B N 1
ATOM 807 C CA . VAL B 1 9 ? 11.406 -7.398 0.49 1 97.75 9 VAL B CA 1
ATOM 808 C C . VAL B 1 9 ? 12.773 -6.781 0.228 1 97.75 9 VAL B C 1
ATOM 810 O O . VAL B 1 9 ? 12.875 -5.645 -0.235 1 97.75 9 VAL B O 1
ATOM 813 N N . ASN B 1 10 ? 13.812 -7.531 0.535 1 96.69 10 ASN B N 1
ATOM 814 C CA . ASN B 1 10 ? 15.164 -7.086 0.218 1 96.69 10 ASN B CA 1
ATOM 815 C C . ASN B 1 10 ? 15.32 -6.797 -1.272 1 96.69 10 ASN B C 1
ATOM 817 O O . ASN B 1 10 ? 14.734 -7.484 -2.109 1 96.69 10 ASN B O 1
ATOM 821 N N . GLN B 1 11 ? 16.172 -5.887 -1.543 1 95.75 11 GLN B N 1
ATOM 822 C CA . GLN B 1 11 ? 16.391 -5.434 -2.912 1 95.75 11 GLN B CA 1
ATOM 823 C C . GLN B 1 11 ? 16.75 -6.602 -3.83 1 95.75 11 GLN B C 1
ATOM 825 O O . GLN B 1 11 ? 16.344 -6.625 -4.996 1 95.75 11 GLN B O 1
ATOM 830 N N . LYS B 1 12 ? 17.406 -7.59 -3.311 1 97.12 12 LYS B N 1
ATOM 831 C CA . LYS B 1 12 ? 17.859 -8.719 -4.113 1 97.12 12 LYS B CA 1
ATOM 832 C C . LYS B 1 12 ? 16.688 -9.555 -4.609 1 97.12 12 LYS B C 1
ATOM 834 O O . LYS B 1 12 ? 16.828 -10.305 -5.582 1 97.12 12 LYS B O 1
ATOM 839 N N . ARG B 1 13 ? 15.547 -9.477 -3.951 1 98.19 13 ARG B N 1
ATOM 840 C CA . ARG B 1 13 ? 14.391 -10.305 -4.285 1 98.19 13 ARG B CA 1
ATOM 841 C C . ARG B 1 13 ? 13.297 -9.484 -4.957 1 98.19 13 ARG B C 1
ATOM 843 O O . ARG B 1 13 ? 12.289 -10.031 -5.402 1 98.19 13 ARG B O 1
ATOM 850 N N . THR B 1 14 ? 13.492 -8.172 -5.062 1 97.5 14 THR B N 1
ATOM 851 C CA . THR B 1 14 ? 12.477 -7.238 -5.551 1 97.5 14 THR B CA 1
ATOM 852 C C . THR B 1 14 ? 12.086 -7.574 -6.984 1 97.5 14 THR B C 1
ATOM 854 O O . THR B 1 14 ? 10.906 -7.559 -7.332 1 97.5 14 THR B O 1
ATOM 857 N N . GLY B 1 15 ? 13.094 -7.867 -7.824 1 97.62 15 GLY B N 1
ATOM 858 C CA . GLY B 1 15 ? 12.812 -8.188 -9.211 1 97.62 15 GLY B CA 1
ATOM 859 C C . GLY B 1 15 ? 11.906 -9.391 -9.375 1 97.62 15 GLY B C 1
ATOM 860 O O . GLY B 1 15 ? 10.945 -9.352 -10.141 1 97.62 15 GLY B O 1
ATOM 861 N N . LYS B 1 16 ? 12.227 -10.422 -8.719 1 98.44 16 LYS B N 1
ATOM 862 C CA . LYS B 1 16 ? 11.43 -11.648 -8.766 1 98.44 16 LYS B CA 1
ATOM 863 C C . LYS B 1 16 ? 10.016 -11.414 -8.25 1 98.44 16 LYS B C 1
ATOM 865 O O . LYS B 1 16 ? 9.047 -11.898 -8.836 1 98.44 16 LYS B O 1
ATOM 870 N N . MET B 1 17 ? 9.883 -10.703 -7.168 1 98.56 17 MET B N 1
ATOM 871 C CA . MET B 1 17 ? 8.578 -10.406 -6.586 1 98.56 17 MET B CA 1
ATOM 872 C C . MET B 1 17 ? 7.734 -9.57 -7.539 1 98.56 17 MET B C 1
ATOM 874 O O . MET B 1 17 ? 6.543 -9.836 -7.719 1 98.56 17 MET B O 1
ATOM 878 N N . LEU B 1 18 ? 8.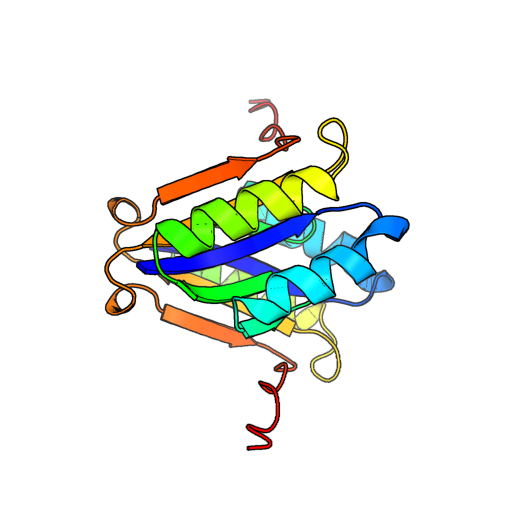375 -8.539 -8.117 1 98 18 LEU B N 1
ATOM 879 C CA . LEU B 1 18 ? 7.699 -7.688 -9.086 1 98 18 LEU B CA 1
ATOM 880 C C . LEU B 1 18 ? 7.133 -8.523 -10.234 1 98 18 LEU B C 1
ATOM 882 O O . LEU B 1 18 ? 5.957 -8.391 -10.578 1 98 18 LEU B O 1
ATOM 886 N N . LYS B 1 19 ? 7.961 -9.375 -10.789 1 98.12 19 LYS B N 1
ATOM 887 C CA . LYS B 1 19 ? 7.543 -10.219 -11.898 1 98.12 19 LYS B CA 1
ATOM 888 C C . LYS B 1 19 ? 6.375 -11.117 -11.5 1 98.12 19 LYS B C 1
ATOM 890 O O . LYS B 1 19 ? 5.426 -11.297 -12.266 1 98.12 19 LYS B O 1
ATOM 895 N N . LEU B 1 20 ? 6.465 -11.656 -10.391 1 98.69 20 LEU B N 1
ATOM 896 C CA . LEU B 1 20 ? 5.406 -12.539 -9.906 1 98.69 20 LEU B CA 1
ATOM 897 C C . LEU B 1 20 ? 4.09 -11.789 -9.766 1 98.69 20 LEU B C 1
ATOM 899 O O . LEU B 1 20 ? 3.066 -12.211 -10.305 1 98.69 20 LEU B O 1
ATOM 903 N N . CYS B 1 21 ? 4.074 -10.695 -9 1 98.38 21 CYS B N 1
ATOM 904 C CA . CYS B 1 21 ? 2.842 -9.969 -8.695 1 98.38 21 CYS B CA 1
ATOM 905 C C . CYS B 1 21 ? 2.209 -9.422 -9.969 1 98.38 21 CYS B C 1
ATOM 907 O O . CYS B 1 21 ? 0.983 -9.359 -10.078 1 98.38 21 CYS B O 1
ATOM 909 N N . ARG B 1 22 ? 3.037 -9.07 -10.906 1 97.5 22 ARG B N 1
ATOM 910 C CA . ARG B 1 22 ? 2.551 -8.5 -12.164 1 97.5 22 ARG B CA 1
ATOM 911 C C . ARG B 1 22 ? 1.728 -9.523 -12.938 1 97.5 22 ARG B C 1
ATOM 913 O O . ARG B 1 22 ? 0.884 -9.156 -13.758 1 97.5 22 ARG B O 1
ATOM 920 N N . LYS B 1 23 ? 1.934 -10.727 -12.719 1 98.06 23 LYS B N 1
ATOM 921 C CA . LYS B 1 23 ? 1.187 -11.781 -13.398 1 98.06 23 LYS B CA 1
ATOM 922 C C . LYS B 1 23 ? -0.249 -11.859 -12.883 1 98.06 23 LYS B C 1
ATOM 924 O O . LYS B 1 23 ? -1.114 -12.453 -13.523 1 98.06 23 LYS B O 1
ATOM 929 N N . TYR B 1 24 ? -0.538 -11.266 -11.75 1 98.06 24 TYR B N 1
ATOM 930 C CA . TYR B 1 24 ? -1.825 -11.484 -11.102 1 98.06 24 TYR B CA 1
ATOM 931 C C . TYR B 1 24 ? -2.588 -10.172 -10.945 1 98.06 24 TYR B C 1
ATOM 933 O O . TYR B 1 24 ? -3.82 -10.164 -10.898 1 98.06 24 TYR B O 1
ATOM 941 N N . LEU B 1 25 ? -1.836 -9.086 -10.805 1 98.12 25 LEU B N 1
ATOM 942 C CA . LEU B 1 25 ? -2.443 -7.832 -10.383 1 98.12 25 LEU B CA 1
ATOM 943 C C . LEU B 1 25 ? -1.892 -6.66 -11.188 1 98.12 25 LEU B C 1
ATOM 945 O O . LEU B 1 25 ? -0.893 -6.805 -11.891 1 98.12 25 LEU B O 1
ATOM 949 N N . ASN B 1 26 ? -2.523 -5.52 -11.133 1 97 26 ASN B N 1
ATOM 950 C CA . ASN B 1 26 ? -2.074 -4.289 -11.781 1 97 26 ASN B CA 1
ATOM 951 C C . ASN B 1 26 ? -1.035 -3.559 -10.938 1 97 26 ASN B C 1
ATOM 953 O O . ASN B 1 26 ? -1.256 -3.311 -9.75 1 97 26 ASN B O 1
ATOM 957 N N . TRP B 1 27 ? 0.076 -3.295 -11.594 1 97.06 27 TRP B N 1
ATOM 958 C CA . TRP B 1 27 ? 1.163 -2.564 -10.945 1 97.06 27 TRP B CA 1
ATOM 959 C C . TRP B 1 27 ? 0.839 -1.077 -10.859 1 97.06 27 TRP B C 1
ATOM 961 O O . TRP B 1 27 ? 0.657 -0.411 -11.875 1 97.06 27 TRP B O 1
ATOM 971 N N . ILE B 1 28 ? 0.748 -0.509 -9.586 1 95.19 28 ILE B N 1
ATOM 972 C CA . ILE B 1 28 ? 0.297 0.875 -9.492 1 95.19 28 ILE B CA 1
ATOM 973 C C . ILE B 1 28 ? 1.4 1.737 -8.883 1 95.19 28 ILE B C 1
ATOM 975 O O . ILE B 1 28 ? 1.382 2.963 -9.016 1 95.19 28 ILE B O 1
ATOM 979 N N . GLN B 1 29 ? 2.297 1.159 -8.07 1 96.06 29 GLN B N 1
ATOM 980 C CA . GLN B 1 29 ? 3.426 1.835 -7.441 1 96.06 29 GLN B CA 1
ATOM 981 C C . GLN B 1 29 ? 4.523 0.842 -7.07 1 96.06 29 GLN B C 1
ATOM 983 O O . GLN B 1 29 ? 4.289 -0.368 -7.039 1 96.06 29 GLN B O 1
ATOM 988 N N . ASN B 1 30 ? 5.699 1.307 -6.871 1 93.81 30 ASN B N 1
ATOM 989 C CA . ASN B 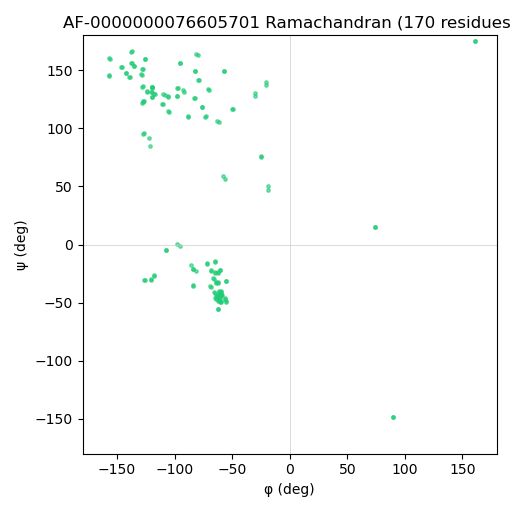1 30 ? 6.75 0.374 -6.484 1 93.81 30 ASN B CA 1
ATOM 990 C C . ASN B 1 30 ? 6.316 -0.509 -5.316 1 93.81 30 ASN B C 1
ATOM 992 O O . ASN B 1 30 ? 5.961 -0.005 -4.25 1 93.81 30 ASN B O 1
ATOM 996 N N . SER B 1 31 ? 6.238 -1.743 -5.531 1 96.38 31 SER B N 1
ATOM 997 C CA . SER B 1 31 ? 5.945 -2.805 -4.574 1 96.38 31 SER B CA 1
ATOM 998 C C . SER B 1 31 ? 4.473 -2.811 -4.188 1 96.38 31 SER B C 1
ATOM 1000 O O . SER B 1 31 ? 4.102 -3.348 -3.141 1 96.38 31 SER B O 1
ATOM 1002 N N . VAL B 1 32 ? 3.684 -2.117 -4.953 1 97.75 32 VAL B N 1
ATOM 1003 C CA . VAL B 1 32 ? 2.262 -2.062 -4.629 1 97.75 32 VAL B CA 1
ATOM 1004 C C . VAL B 1 32 ? 1.437 -2.443 -5.855 1 97.75 32 VAL B C 1
ATOM 1006 O O . VAL B 1 32 ? 1.674 -1.935 -6.953 1 97.75 32 VAL B O 1
ATOM 1009 N N . PHE B 1 33 ? 0.432 -3.26 -5.637 1 97.94 33 PHE B N 1
ATOM 1010 C CA . PHE B 1 33 ? -0.426 -3.775 -6.699 1 97.94 33 PHE B CA 1
ATOM 1011 C C . PHE B 1 33 ? -1.889 -3.754 -6.27 1 97.94 33 PHE B C 1
ATOM 1013 O O . PHE B 1 33 ? -2.189 -3.742 -5.074 1 97.94 33 PHE B O 1
ATOM 1020 N N . GLU B 1 34 ? -2.762 -3.725 -7.254 1 97.81 34 GLU B N 1
ATOM 1021 C CA . GLU B 1 34 ? -4.191 -3.809 -6.969 1 97.81 34 GLU B CA 1
ATOM 1022 C C . GLU B 1 34 ? -4.934 -4.559 -8.07 1 97.81 34 GLU B C 1
ATOM 1024 O O . GLU B 1 34 ? -4.449 -4.648 -9.203 1 97.81 34 GLU B O 1
ATOM 1029 N N . GLY B 1 35 ? -6.066 -5.184 -7.699 1 96.81 35 GLY B N 1
ATOM 1030 C CA . GLY B 1 35 ? -6.898 -5.75 -8.75 1 96.81 35 GLY B CA 1
ATOM 1031 C C . GLY B 1 35 ? -7.863 -6.805 -8.234 1 96.81 35 GLY B C 1
ATOM 1032 O O . GLY B 1 35 ? -7.875 -7.113 -7.043 1 96.81 35 GLY B O 1
ATOM 1033 N N . GLU B 1 36 ? -8.664 -7.23 -9.164 1 97.25 36 GLU B N 1
ATOM 1034 C CA . GLU B 1 36 ? -9.555 -8.352 -8.883 1 97.25 36 GLU B CA 1
ATOM 1035 C C . GLU B 1 36 ? -8.812 -9.688 -8.984 1 97.25 36 GLU B C 1
ATOM 1037 O O . GLU B 1 36 ? -7.977 -9.867 -9.867 1 97.25 36 GLU B O 1
ATOM 1042 N N . ILE B 1 37 ? -9.164 -10.594 -8.078 1 97.75 37 ILE B N 1
ATOM 1043 C CA . ILE B 1 37 ? -8.5 -11.891 -8.07 1 97.75 37 ILE B CA 1
ATOM 1044 C C . ILE B 1 37 ? -9.391 -12.922 -7.391 1 97.75 37 ILE B C 1
ATOM 1046 O O . ILE B 1 37 ? -10.133 -12.594 -6.461 1 97.75 37 ILE B O 1
ATOM 1050 N N . THR B 1 38 ? -9.312 -14.133 -7.871 1 97.69 38 THR B N 1
ATOM 1051 C CA . THR B 1 38 ? -10.07 -15.203 -7.23 1 97.69 38 THR B CA 1
ATOM 1052 C C . THR B 1 38 ? -9.336 -15.719 -5.996 1 97.69 38 THR B C 1
ATOM 1054 O O . THR B 1 38 ? -8.133 -15.5 -5.848 1 97.69 38 THR B O 1
ATOM 1057 N N . LYS B 1 39 ? -10.102 -16.469 -5.145 1 97 39 LYS B N 1
ATOM 1058 C CA . LYS B 1 39 ? -9.5 -17.062 -3.955 1 97 39 LYS B CA 1
ATOM 1059 C C . LYS B 1 39 ? -8.398 -18.047 -4.328 1 97 39 LYS B C 1
ATOM 1061 O O . LYS B 1 39 ? -7.352 -18.094 -3.678 1 97 39 LYS B O 1
ATOM 1066 N N . VAL B 1 40 ? -8.586 -18.797 -5.301 1 98 40 VAL B N 1
ATOM 1067 C CA . VAL B 1 40 ? -7.637 -19.812 -5.742 1 98 40 VAL B CA 1
ATOM 1068 C C . VAL B 1 40 ? -6.348 -19.141 -6.219 1 98 40 VAL B C 1
ATOM 1070 O O . VAL B 1 40 ? -5.254 -19.516 -5.797 1 98 40 VAL B O 1
ATOM 1073 N N . LYS B 1 41 ? -6.457 -18.125 -7.012 1 98.5 41 LYS B N 1
ATOM 1074 C CA . LYS B 1 41 ? -5.297 -17.422 -7.551 1 98.5 41 LYS B CA 1
ATOM 1075 C C . LYS B 1 41 ? -4.559 -16.656 -6.453 1 98.5 41 LYS B C 1
ATOM 1077 O O . LYS B 1 41 ? -3.33 -16.547 -6.484 1 98.5 41 LYS B O 1
ATOM 1082 N N . LEU B 1 42 ? -5.309 -16.141 -5.547 1 98.44 42 LEU B N 1
ATOM 1083 C CA . LEU B 1 42 ? -4.676 -15.453 -4.422 1 98.44 42 LEU B CA 1
ATOM 1084 C C . LEU B 1 42 ? -3.85 -16.438 -3.592 1 98.44 42 LEU B C 1
ATOM 1086 O O . LEU B 1 42 ? -2.729 -16.109 -3.188 1 98.44 42 LEU B O 1
ATOM 1090 N N . THR B 1 43 ? -4.434 -17.609 -3.344 1 98.31 43 THR B N 1
ATOM 1091 C CA . THR B 1 43 ? -3.707 -18.641 -2.605 1 98.31 43 THR B CA 1
ATOM 1092 C C . THR B 1 43 ? -2.424 -19.016 -3.336 1 98.31 43 THR B C 1
ATOM 1094 O O . THR B 1 43 ? -1.362 -19.141 -2.719 1 98.31 43 THR B O 1
ATOM 1097 N N . GLU B 1 44 ? -2.52 -19.156 -4.582 1 98.62 44 GLU B N 1
ATOM 1098 C CA . GLU B 1 44 ? -1.358 -19.469 -5.41 1 98.62 44 GLU B CA 1
ATOM 1099 C C . GLU B 1 44 ? -0.302 -18.375 -5.316 1 98.62 44 GLU B C 1
ATOM 1101 O O . GLU B 1 44 ? 0.882 -18.672 -5.133 1 98.62 44 GLU B O 1
ATOM 1106 N N . LEU B 1 45 ? -0.737 -17.156 -5.492 1 98.69 45 LEU B N 1
ATOM 1107 C CA . LEU B 1 45 ? 0.155 -16.016 -5.406 1 98.69 45 LEU B CA 1
ATOM 1108 C C . LEU B 1 45 ? 0.879 -15.984 -4.066 1 98.69 45 LEU B C 1
ATOM 1110 O O . LEU B 1 45 ? 2.094 -15.773 -4.016 1 98.69 45 LEU B O 1
ATOM 1114 N N . LYS B 1 46 ? 0.136 -16.188 -3.012 1 98.56 46 LYS B N 1
ATOM 1115 C CA . LYS B 1 46 ? 0.718 -16.172 -1.673 1 98.56 46 LYS B CA 1
ATOM 1116 C C . LYS B 1 46 ? 1.785 -17.25 -1.521 1 98.56 46 LYS B C 1
ATOM 1118 O O . LYS B 1 46 ? 2.859 -17 -0.973 1 98.56 46 LYS B O 1
ATOM 1123 N N . ILE B 1 47 ? 1.503 -18.438 -1.986 1 98.56 47 ILE B N 1
ATOM 1124 C CA . ILE B 1 47 ? 2.43 -19.562 -1.885 1 98.56 47 ILE B CA 1
ATOM 1125 C C . ILE B 1 47 ? 3.715 -19.234 -2.646 1 98.56 47 ILE B C 1
ATOM 1127 O O . ILE B 1 47 ? 4.816 -19.406 -2.115 1 98.56 47 ILE B O 1
ATOM 1131 N N . LYS B 1 48 ? 3.588 -18.781 -3.793 1 98.75 48 LYS B N 1
ATOM 1132 C CA . LYS B 1 48 ? 4.742 -18.453 -4.625 1 98.75 48 LYS B CA 1
ATOM 1133 C C . LYS B 1 48 ? 5.539 -17.297 -4.023 1 98.75 48 LYS B C 1
ATOM 1135 O O . LYS B 1 48 ? 6.77 -17.297 -4.062 1 98.75 48 LYS B O 1
ATOM 1140 N N . ALA B 1 49 ? 4.836 -16.266 -3.504 1 98.69 49 ALA B N 1
ATOM 1141 C CA . ALA B 1 49 ? 5.504 -15.133 -2.863 1 98.69 49 ALA B CA 1
ATOM 1142 C C . ALA B 1 49 ? 6.332 -15.586 -1.669 1 98.69 49 ALA B C 1
ATOM 1144 O O . ALA B 1 49 ? 7.461 -15.125 -1.473 1 98.69 49 ALA B O 1
ATOM 1145 N N . GLU B 1 50 ? 5.797 -16.5 -0.915 1 98.25 50 GLU B N 1
ATOM 1146 C CA . GLU B 1 50 ? 6.484 -17.016 0.267 1 98.25 50 GLU B CA 1
ATOM 1147 C C . GLU B 1 50 ? 7.773 -17.734 -0.115 1 98.25 50 GLU B C 1
ATOM 1149 O O . GLU B 1 50 ? 8.742 -17.734 0.648 1 98.25 50 GLU B O 1
ATOM 1154 N N . GLU B 1 51 ? 7.742 -18.359 -1.249 1 98.31 51 GLU B N 1
ATOM 1155 C CA . GLU B 1 51 ? 8.93 -19.047 -1.734 1 98.31 51 GLU B CA 1
ATOM 1156 C C . GLU B 1 51 ? 10.055 -18.062 -2.057 1 98.31 51 GLU B C 1
ATOM 1158 O O . GLU B 1 51 ? 11.234 -18.391 -1.95 1 98.31 51 GLU B O 1
ATOM 1163 N N . ILE B 1 52 ? 9.695 -16.922 -2.42 1 98.38 52 ILE B N 1
ATOM 1164 C CA . ILE B 1 52 ? 10.648 -15.891 -2.799 1 98.38 52 ILE B CA 1
ATOM 1165 C C . ILE B 1 52 ? 11.148 -15.164 -1.549 1 98.38 52 ILE B C 1
ATOM 1167 O O . ILE B 1 52 ? 12.32 -14.797 -1.466 1 98.38 52 ILE B O 1
ATOM 1171 N N . MET B 1 53 ? 10.328 -14.977 -0.54 1 98.19 53 MET B N 1
ATOM 1172 C CA . MET B 1 53 ? 10.547 -14.102 0.61 1 98.19 53 MET B CA 1
ATOM 1173 C C . MET B 1 53 ? 11.406 -14.797 1.664 1 98.19 53 MET B C 1
A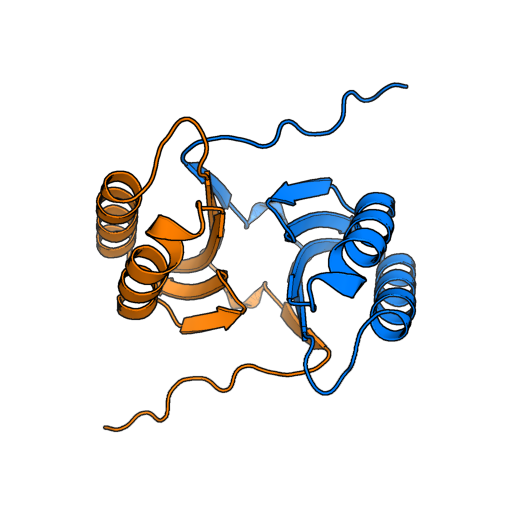TOM 1175 O O . MET B 1 53 ? 11.445 -16.031 1.729 1 98.19 53 MET B O 1
ATOM 1179 N N . ASN B 1 54 ? 12.172 -14.023 2.398 1 97.81 54 ASN B N 1
ATOM 1180 C CA . ASN B 1 54 ? 12.695 -14.422 3.697 1 97.81 54 ASN B CA 1
ATOM 1181 C C . ASN B 1 54 ? 11.734 -14.07 4.828 1 97.81 54 ASN B C 1
ATOM 1183 O O . ASN B 1 54 ? 11.57 -12.898 5.164 1 97.81 54 ASN B O 1
ATOM 1187 N N . ALA B 1 55 ? 11.156 -15.031 5.406 1 94.06 55 ALA B N 1
ATOM 1188 C CA . ALA B 1 55 ? 10.07 -14.852 6.367 1 94.06 55 ALA B CA 1
ATOM 1189 C C . ALA B 1 55 ? 10.539 -14.039 7.57 1 94.06 55 ALA B C 1
ATOM 1191 O O . ALA B 1 55 ? 9.727 -13.445 8.281 1 94.06 55 ALA B O 1
ATOM 1192 N N . GLU B 1 56 ? 11.805 -13.961 7.859 1 95.25 56 GLU B N 1
ATOM 1193 C CA . GLU B 1 56 ? 12.344 -13.281 9.031 1 95.25 56 GLU B CA 1
ATOM 1194 C C . GLU B 1 56 ? 12.516 -11.781 8.773 1 95.25 56 GLU B C 1
ATOM 1196 O O . GLU B 1 56 ? 12.578 -10.984 9.711 1 95.25 56 GLU B O 1
ATOM 1201 N N . THR B 1 57 ? 12.578 -11.43 7.512 1 96.56 57 THR B N 1
ATOM 1202 C CA . THR B 1 57 ? 12.906 -10.031 7.23 1 96.56 57 THR B CA 1
ATOM 1203 C C . THR B 1 57 ? 11.859 -9.398 6.324 1 96.56 57 THR B C 1
ATOM 1205 O O . THR B 1 57 ? 11.656 -8.188 6.355 1 96.56 57 THR B O 1
ATOM 1208 N N . ASP B 1 58 ? 11.258 -10.203 5.477 1 97.81 58 ASP B N 1
ATOM 1209 C CA . ASP B 1 58 ? 10.352 -9.695 4.449 1 97.81 58 ASP B CA 1
ATOM 1210 C C . ASP B 1 58 ? 8.906 -9.758 4.914 1 97.81 58 ASP B C 1
ATOM 1212 O O . ASP B 1 58 ? 8.562 -10.539 5.805 1 97.81 58 ASP B O 1
ATOM 1216 N N . SER B 1 59 ? 8.07 -8.922 4.324 1 97.56 59 SER B N 1
ATOM 1217 C CA . SER B 1 59 ? 6.648 -8.945 4.664 1 97.56 59 SER B CA 1
ATOM 1218 C C . SER B 1 59 ? 5.785 -8.711 3.432 1 97.56 59 SER B C 1
ATOM 1220 O O . SER B 1 59 ? 6.219 -8.078 2.471 1 97.56 59 SER B O 1
ATOM 1222 N N . LEU B 1 60 ? 4.66 -9.32 3.463 1 98.38 60 LEU B N 1
ATOM 1223 C CA . LEU B 1 60 ? 3.582 -9.18 2.49 1 98.38 60 LEU B CA 1
ATOM 1224 C C . LEU B 1 60 ? 2.268 -8.836 3.184 1 98.38 60 LEU B C 1
ATOM 1226 O O . LEU B 1 60 ? 1.836 -9.547 4.094 1 98.38 60 LEU B O 1
ATOM 1230 N N . ILE B 1 61 ? 1.689 -7.699 2.742 1 98 61 ILE B N 1
ATOM 1231 C CA . ILE B 1 61 ? 0.423 -7.285 3.336 1 98 61 ILE B CA 1
ATOM 1232 C C . ILE B 1 61 ? -0.654 -7.211 2.256 1 98 61 ILE B C 1
ATOM 1234 O O . ILE B 1 61 ? -0.418 -6.676 1.171 1 98 61 ILE B O 1
ATOM 1238 N N . ILE B 1 62 ? -1.772 -7.746 2.607 1 98.44 62 ILE B N 1
ATOM 1239 C CA . ILE B 1 62 ? -2.883 -7.797 1.663 1 98.44 62 ILE B CA 1
ATOM 1240 C C . ILE B 1 62 ? -4.141 -7.223 2.312 1 98.44 62 ILE B C 1
ATOM 1242 O O . ILE B 1 62 ? -4.535 -7.652 3.398 1 98.44 62 ILE B O 1
ATOM 1246 N N . PHE B 1 63 ? -4.691 -6.207 1.694 1 97.44 63 PHE B N 1
ATOM 1247 C CA . PHE B 1 63 ? -6.035 -5.746 2.02 1 97.44 63 PHE B CA 1
ATOM 1248 C C . PHE B 1 63 ? -7.055 -6.316 1.041 1 97.44 63 PHE B C 1
ATOM 1250 O O . PHE B 1 63 ? -6.883 -6.211 -0.175 1 97.44 63 PHE B O 1
ATOM 1257 N N . LYS B 1 64 ? -8.086 -6.922 1.597 1 96.62 64 LYS B N 1
ATOM 1258 C CA . LYS B 1 64 ? -9.102 -7.598 0.79 1 96.62 64 LYS B CA 1
ATOM 1259 C C . LYS B 1 64 ? -10.477 -6.988 1.017 1 96.62 64 LYS B C 1
ATOM 1261 O O . LYS B 1 64 ? -10.836 -6.66 2.148 1 96.62 64 LYS B O 1
ATOM 1266 N N . THR B 1 65 ? -11.18 -6.773 -0.052 1 94.19 65 THR B N 1
ATOM 1267 C CA . THR B 1 65 ? -12.578 -6.367 0.055 1 94.19 65 THR B CA 1
ATOM 1268 C C . THR B 1 65 ? -13.43 -7.09 -0.982 1 94.19 65 THR B C 1
ATOM 1270 O O . THR B 1 65 ? -12.977 -7.348 -2.1 1 94.19 65 THR B O 1
ATOM 1273 N N . ARG B 1 66 ? -14.648 -7.43 -0.603 1 88.44 66 ARG B N 1
ATOM 1274 C CA . ARG B 1 66 ? -15.594 -8.047 -1.525 1 88.44 66 ARG B CA 1
ATOM 1275 C C . ARG B 1 66 ? -16.281 -7 -2.393 1 88.44 66 ARG B C 1
ATOM 1277 O O . ARG B 1 66 ? -16.828 -7.32 -3.453 1 88.44 66 ARG B O 1
ATOM 1284 N N . GLN B 1 67 ? -16.281 -5.82 -1.865 1 85.69 67 GLN B N 1
ATOM 1285 C CA . GLN B 1 67 ? -17 -4.742 -2.545 1 85.69 67 GLN B CA 1
ATOM 1286 C C . GLN B 1 67 ? -16.062 -3.582 -2.871 1 85.69 67 GLN B C 1
ATOM 1288 O O . GLN B 1 67 ? -15.953 -2.627 -2.1 1 85.69 67 GLN B O 1
ATOM 1293 N N . GLU B 1 68 ? -15.516 -3.619 -4.004 1 82.12 68 GLU B N 1
ATOM 1294 C CA . GLU B 1 68 ? -14.547 -2.619 -4.449 1 82.12 68 GLU B CA 1
ATOM 1295 C C . GLU B 1 68 ? -15.18 -1.231 -4.516 1 82.12 68 GLU B C 1
ATOM 1297 O O . GLU B 1 68 ? -14.492 -0.221 -4.363 1 82.12 68 GLU B O 1
ATOM 1302 N N . LYS B 1 69 ? -16.484 -1.203 -4.66 1 84.19 69 LYS B N 1
ATOM 1303 C CA . LYS B 1 69 ? -17.188 0.067 -4.852 1 84.19 69 LYS B CA 1
ATOM 1304 C C . LYS B 1 69 ? -17.062 0.953 -3.617 1 84.19 69 LYS B C 1
ATOM 1306 O O . LYS B 1 69 ? -17.234 2.17 -3.697 1 84.19 69 LYS B O 1
ATOM 1311 N N . TRP B 1 70 ? -16.641 0.379 -2.561 1 83.38 70 TRP B N 1
ATOM 1312 C CA . TRP B 1 70 ? -16.562 1.151 -1.324 1 83.38 70 TRP B CA 1
ATOM 1313 C C . TRP B 1 70 ? -15.164 1.713 -1.11 1 83.38 70 TRP B C 1
ATOM 1315 O O . TRP B 1 70 ? -14.922 2.438 -0.143 1 83.38 70 TRP B O 1
ATOM 1325 N N . LEU B 1 71 ? -14.281 1.402 -2.025 1 91.31 71 LEU B N 1
ATOM 1326 C CA . LEU B 1 71 ? -12.914 1.908 -1.931 1 91.31 71 LEU B CA 1
ATOM 1327 C C . LEU B 1 71 ? -12.68 3.02 -2.947 1 91.31 71 LEU B C 1
ATOM 1329 O O . LEU B 1 71 ? -12.82 2.805 -4.152 1 91.31 71 LEU B O 1
ATOM 1333 N N . GLU B 1 72 ? -12.445 4.207 -2.441 1 94.44 72 GLU B N 1
ATOM 1334 C CA . GLU B 1 72 ? -12.062 5.324 -3.303 1 94.44 72 GLU B CA 1
ATOM 1335 C C . GLU B 1 72 ? -10.547 5.43 -3.426 1 94.44 72 GLU B C 1
ATOM 1337 O O . GLU B 1 72 ? -9.828 5.398 -2.422 1 94.44 72 GLU B O 1
ATOM 1342 N N . LYS B 1 73 ? -10.109 5.551 -4.66 1 95.44 73 LYS B N 1
ATOM 1343 C CA . LYS B 1 73 ? -8.68 5.676 -4.938 1 95.44 73 LYS B CA 1
ATOM 1344 C C . LYS B 1 73 ? -8.328 7.09 -5.383 1 95.44 73 LYS B C 1
ATOM 1346 O O . LYS B 1 73 ? -8.984 7.652 -6.258 1 95.44 73 LYS B O 1
ATOM 1351 N N . GLU B 1 74 ? -7.32 7.652 -4.727 1 97.31 74 GLU B N 1
ATOM 1352 C CA . GLU B 1 74 ? -6.793 8.969 -5.074 1 97.31 74 GLU B CA 1
ATOM 1353 C C . GLU B 1 74 ? -5.297 8.906 -5.367 1 97.31 74 GLU B C 1
ATOM 1355 O O . GLU B 1 74 ? -4.531 8.328 -4.594 1 97.31 74 GLU B O 1
ATOM 1360 N N . ILE B 1 75 ? -4.922 9.508 -6.488 1 96.62 75 ILE B N 1
ATOM 1361 C CA . ILE B 1 75 ? -3.516 9.523 -6.875 1 96.62 75 ILE B CA 1
ATOM 1362 C C . ILE B 1 75 ? -3.014 10.969 -6.91 1 96.62 75 ILE B C 1
ATOM 1364 O O . ILE B 1 75 ? -3.643 11.836 -7.523 1 96.62 75 ILE B O 1
ATOM 1368 N N . ILE B 1 76 ? -1.953 11.18 -6.273 1 96.75 76 ILE B N 1
ATOM 1369 C CA . ILE B 1 76 ? -1.29 12.477 -6.273 1 96.75 76 ILE B CA 1
ATOM 1370 C C . ILE B 1 76 ? 0.123 12.336 -6.836 1 96.75 76 ILE B C 1
ATOM 1372 O O . ILE B 1 76 ? 0.891 11.477 -6.391 1 96.75 76 ILE B O 1
ATOM 1376 N N . GLY B 1 77 ? 0.488 13.188 -7.754 1 95.94 77 GLY B N 1
ATOM 1377 C CA . GLY B 1 77 ? 1.797 13.102 -8.383 1 95.94 77 GLY B CA 1
ATOM 1378 C C . GLY B 1 77 ? 1.809 12.227 -9.617 1 95.94 77 GLY B C 1
ATOM 1379 O O . GLY B 1 77 ? 0.848 12.219 -10.391 1 95.94 77 GLY B O 1
ATOM 1380 N N . LYS B 1 78 ? 2.912 11.594 -9.859 1 91.88 78 LYS B N 1
ATOM 1381 C CA . LYS B 1 78 ? 3.092 10.773 -11.047 1 91.88 78 LYS B CA 1
ATOM 1382 C C . LYS B 1 78 ? 2.252 9.5 -10.977 1 91.88 78 LYS B C 1
ATOM 1384 O O . LYS B 1 78 ? 2.201 8.844 -9.93 1 91.88 78 LYS B O 1
ATOM 1389 N N . GLU B 1 79 ? 1.585 9.227 -12.031 1 85 79 GLU B N 1
ATOM 1390 C CA . GLU B 1 79 ? 0.795 7.996 -12.102 1 85 79 GLU B CA 1
ATOM 1391 C C . GLU B 1 79 ? 1.464 6.957 -12.992 1 85 79 GLU B C 1
ATOM 1393 O O . GLU B 1 79 ? 2.047 7.297 -14.023 1 85 79 GLU B O 1
ATOM 1398 N N . ARG B 1 80 ? 1.591 5.773 -12.336 1 75.06 80 ARG B N 1
ATOM 1399 C CA . ARG B 1 80 ? 2.117 4.703 -13.18 1 75.06 80 ARG B CA 1
ATOM 1400 C C . ARG B 1 80 ? 1.071 4.227 -14.18 1 75.06 80 ARG B C 1
ATOM 1402 O O . ARG B 1 80 ? -0.119 4.172 -13.859 1 75.06 80 ARG B O 1
ATOM 1409 N N . SER B 1 81 ? 1.397 4.566 -15.359 1 60.03 81 SER B N 1
ATOM 1410 C CA . SER B 1 81 ? 0.469 4.223 -16.422 1 60.03 81 SER B CA 1
ATOM 1411 C C . SER B 1 81 ? 0.311 2.713 -16.562 1 60.03 81 SER B C 1
ATOM 1413 O O . SER B 1 81 ? 1.27 1.963 -16.359 1 60.03 81 SER B O 1
ATOM 1415 N N . GLU B 1 82 ? -0.76 2.117 -16.156 1 52.31 82 GLU B N 1
ATOM 1416 C CA . GLU B 1 82 ? -1.07 0.727 -16.484 1 52.31 82 GLU B CA 1
ATOM 1417 C C . GLU B 1 82 ? -0.296 0.256 -17.703 1 52.31 82 GLU B C 1
ATOM 1419 O O . GLU B 1 82 ? 0.105 1.068 -18.547 1 52.31 82 GLU B O 1
ATOM 1424 N N . ILE B 1 83 ? 0.334 -0.931 -17.891 1 45.84 83 ILE B N 1
ATOM 1425 C CA . ILE B 1 83 ? 0.636 -1.596 -19.156 1 45.84 83 ILE B CA 1
ATOM 1426 C C . ILE B 1 83 ? -0.43 -1.244 -20.203 1 45.84 83 ILE B C 1
ATOM 1428 O O . ILE B 1 83 ? -1.614 -1.14 -19.875 1 45.84 83 ILE B O 1
ATOM 1432 N N . ASP B 1 84 ? -0.019 -0.789 -21.531 1 40.06 84 ASP B N 1
ATOM 1433 C CA . ASP B 1 84 ? -0.357 -0.996 -22.938 1 40.06 84 ASP B CA 1
ATOM 1434 C C . ASP B 1 84 ? -0.992 -2.367 -23.141 1 40.06 84 ASP B C 1
ATOM 1436 O O . ASP B 1 84 ? -0.375 -3.396 -22.859 1 40.06 84 ASP B O 1
ATOM 1440 N N . ASN B 1 85 ? -2.254 -2.68 -22.797 1 37.44 85 ASN B N 1
ATOM 1441 C CA . ASN B 1 85 ? -2.924 -3.799 -23.453 1 37.44 85 ASN B CA 1
ATOM 1442 C C . ASN B 1 85 ? -2.242 -4.164 -24.781 1 37.44 85 ASN B C 1
ATOM 1444 O O . ASN B 1 85 ? -2.43 -3.484 -25.781 1 37.44 85 ASN B O 1
ATOM 1448 N N . PHE B 1 86 ? -0.929 -4.277 -24.812 1 31.81 86 PHE B N 1
ATOM 1449 C CA . PHE B 1 86 ? -0.626 -4.879 -26.109 1 31.81 86 PHE B CA 1
ATOM 1450 C C . PHE B 1 86 ? -1.339 -6.219 -26.266 1 31.81 86 PHE B C 1
ATOM 1452 O O . PHE B 1 86 ? -0.997 -7.191 -25.578 1 31.81 86 PHE B O 1
ATOM 1459 N N . ILE B 1 87 ? -2.727 -6.203 -26.172 1 26.5 87 ILE B N 1
ATOM 1460 C CA . ILE B 1 87 ? -3.047 -7.203 -27.188 1 26.5 87 ILE B CA 1
ATOM 1461 C C . ILE B 1 87 ? -2.256 -6.914 -28.469 1 26.5 87 ILE B C 1
ATOM 1463 O O . ILE B 1 87 ? -2.15 -5.758 -28.891 1 26.5 87 ILE B O 1
#

Radius of gyration: 15.79 Å; Cα contacts (8 Å, |Δi|>4): 303; chains: 2; bounding box: 35×40×54 Å

Foldseek 3Di:
DKKKKFKDADPVLQVVLVVLVVVAFWDKDRRITIDDHDPVVVVVSVVVVVVSGDPVPMDMDMDDDPCCVVDDDDDDDDTDDTDPPPD/DKKKKFKDADPVLQVVLVVLVVVAFWDKDRRITIDDHDPVVVVVSVVVVVVSGDPVPMDMDMDDDPDCVVDDDDDDDDTDDTDDPPD

Organism: NCBI:txid889453

Secondary structure (DSSP, 8-state):
-EEEEEEE--HHHHHHHHHHHHTTSEEEETTEEEEE--HHHHHHHHHHHHHHS-TTT-EEEEEEES-GGG-EEEEEE----------/-EEEEEEE--HHHHHHHHHHHHTTSEEEETTEEEEE--HHHHHHHHHHHHHHS-TTT-EEEEEEES-GGG-EEEEEE----------

Solvent-accessible surface area (backbone atoms only — not comparable to full-atom values): 9680 Å² total; per-residue (Å²): 75,32,35,42,39,36,52,46,61,58,77,90,46,41,66,62,50,50,59,55,50,54,75,65,31,45,62,57,48,92,55,28,31,37,40,65,46,51,73,68,57,48,53,50,50,51,55,56,49,54,72,67,48,51,56,84,74,15,28,37,41,35,40,35,25,83,57,58,88,56,54,45,78,46,80,42,56,40,71,56,70,64,82,76,76,73,115,75,32,36,42,40,36,53,46,60,57,76,90,46,41,63,61,51,51,58,55,49,53,76,64,30,44,62,57,49,90,56,29,30,35,41,66,47,51,72,67,58,49,51,50,50,51,54,56,49,55,71,67,48,50,58,84,73,15,27,36,41,36,40,36,24,83,56,57,88,55,52,46,78,45,80,42,55,41,74,57,70,63,84,77,77,72,118